Protein AF-A0A432M5E9-F1 (afdb_monomer)

Sequence (107 aa):
MMLANGRPKTLATERGEVVPMTPQEIEQQLAELAGAVPQLLKRTPGVEFWIEFLERADAIRNRVSVDHYDWVTGRIYEALAAHGISTPTRWLLAAAGTDSSESSLDR

pLDDT: mean 75.1, std 18.42, range [43.19, 93.69]

Structure (mmCIF, N/CA/C/O backbone):
data_AF-A0A432M5E9-F1
#
_entry.id   AF-A0A432M5E9-F1
#
loop_
_atom_site.group_PDB
_atom_site.id
_atom_site.type_symbol
_atom_site.label_atom_id
_atom_site.label_alt_id
_atom_site.label_comp_id
_atom_site.label_asym_id
_atom_site.label_entity_id
_atom_site.label_seq_id
_atom_site.pdbx_PDB_ins_code
_atom_site.Cartn_x
_atom_site.Cartn_y
_atom_site.Cartn_z
_atom_site.occupancy
_atom_site.B_iso_or_equiv
_atom_site.auth_seq_id
_atom_site.auth_comp_id
_atom_site.auth_asym_id
_atom_site.auth_atom_id
_atom_site.pdbx_PDB_model_num
ATOM 1 N N . MET A 1 1 ? 47.159 -19.373 9.760 1.00 43.19 1 MET A N 1
ATOM 2 C CA . MET A 1 1 ? 46.880 -17.957 9.435 1.00 43.19 1 MET A CA 1
ATOM 3 C C . MET A 1 1 ? 45.714 -17.916 8.463 1.00 43.19 1 MET A C 1
ATOM 5 O O . MET A 1 1 ? 45.650 -18.765 7.585 1.00 43.19 1 MET A O 1
ATOM 9 N N . MET A 1 2 ? 44.755 -17.031 8.727 1.00 44.66 2 MET A N 1
ATOM 10 C CA . MET A 1 2 ? 43.409 -17.004 8.148 1.00 44.66 2 MET A CA 1
ATOM 11 C C . MET A 1 2 ? 43.377 -16.515 6.690 1.00 44.66 2 MET A C 1
ATOM 13 O O . MET A 1 2 ? 44.168 -15.663 6.296 1.00 44.66 2 MET A O 1
ATOM 17 N N . LEU A 1 3 ? 42.423 -17.051 5.923 1.00 47.78 3 LEU A N 1
ATOM 18 C CA . LEU A 1 3 ? 42.083 -16.678 4.548 1.00 47.78 3 LEU A CA 1
ATOM 19 C C . LEU A 1 3 ? 41.415 -15.293 4.530 1.00 47.78 3 LEU A C 1
ATOM 21 O O . LEU A 1 3 ? 40.259 -15.156 4.928 1.00 47.78 3 LEU A O 1
ATOM 25 N N . ALA A 1 4 ? 42.121 -14.266 4.060 1.00 46.72 4 ALA A N 1
ATOM 26 C CA . ALA A 1 4 ? 41.522 -12.968 3.768 1.00 46.72 4 ALA A CA 1
ATOM 27 C C . ALA A 1 4 ? 40.927 -12.993 2.350 1.00 46.72 4 ALA A C 1
ATOM 29 O O . ALA A 1 4 ? 41.595 -12.672 1.370 1.00 46.72 4 ALA A O 1
ATOM 30 N N . ASN A 1 5 ? 39.660 -13.400 2.246 1.00 48.22 5 ASN A N 1
ATOM 31 C CA . ASN A 1 5 ? 38.849 -13.200 1.048 1.00 48.22 5 ASN A CA 1
ATOM 32 C C . ASN A 1 5 ? 38.583 -11.698 0.868 1.00 48.22 5 ASN A C 1
ATOM 34 O O . ASN A 1 5 ? 37.651 -11.141 1.448 1.00 48.22 5 ASN A O 1
ATOM 38 N N . GLY A 1 6 ? 39.417 -11.041 0.064 1.00 45.38 6 GLY A N 1
ATOM 39 C CA . GLY A 1 6 ? 39.137 -9.708 -0.452 1.00 45.38 6 GLY A CA 1
ATOM 40 C C . GLY A 1 6 ? 37.926 -9.758 -1.382 1.00 45.38 6 GLY A C 1
ATOM 41 O O . GLY A 1 6 ? 38.002 -10.321 -2.472 1.00 45.38 6 GLY A O 1
ATOM 42 N N . ARG A 1 7 ? 36.802 -9.172 -0.956 1.00 43.97 7 ARG A N 1
ATOM 43 C CA . ARG A 1 7 ? 35.693 -8.844 -1.864 1.00 43.97 7 ARG A CA 1
ATOM 44 C C . ARG A 1 7 ? 36.206 -7.886 -2.951 1.00 43.97 7 ARG A C 1
ATOM 46 O O . ARG A 1 7 ? 36.886 -6.915 -2.609 1.00 43.97 7 ARG A O 1
ATOM 53 N N . PRO A 1 8 ? 35.895 -8.117 -4.237 1.00 49.12 8 PRO A N 1
ATOM 54 C CA . PRO A 1 8 ? 36.307 -7.217 -5.299 1.00 49.12 8 PRO A CA 1
ATOM 55 C C . PRO A 1 8 ? 35.475 -5.925 -5.309 1.00 49.12 8 PRO A C 1
ATOM 57 O O . PRO A 1 8 ? 34.285 -5.915 -5.010 1.00 49.12 8 PRO A O 1
ATOM 60 N N . LYS A 1 9 ? 36.189 -4.853 -5.667 1.00 51.81 9 LYS A N 1
ATOM 61 C CA . LYS A 1 9 ? 35.795 -3.486 -6.044 1.00 51.81 9 LYS A CA 1
ATOM 62 C C . LYS A 1 9 ? 34.342 -3.283 -6.503 1.00 51.81 9 LYS A C 1
ATOM 64 O O . LYS A 1 9 ? 33.933 -3.849 -7.510 1.00 51.81 9 LYS A O 1
ATOM 69 N N . THR A 1 10 ? 33.695 -2.270 -5.933 1.00 49.03 10 THR A N 1
ATOM 70 C CA . THR A 1 10 ? 32.724 -1.424 -6.645 1.00 49.03 10 THR A CA 1
ATOM 71 C C . THR A 1 10 ? 33.302 -0.017 -6.783 1.00 49.03 10 THR A C 1
ATOM 73 O O . THR A 1 10 ? 33.242 0.809 -5.879 1.00 49.03 10 THR A O 1
ATOM 76 N N . LEU A 1 11 ? 33.922 0.220 -7.938 1.00 53.00 11 LEU A N 1
ATOM 77 C CA . LEU A 1 11 ? 34.080 1.540 -8.542 1.00 53.00 11 LEU A CA 1
ATOM 78 C C . LEU A 1 11 ? 32.917 1.684 -9.530 1.00 53.00 11 LEU A C 1
ATOM 80 O O . LEU A 1 11 ? 32.930 1.021 -10.563 1.00 53.00 11 LEU A O 1
ATOM 84 N N . ALA A 1 12 ? 31.919 2.499 -9.203 1.00 46.53 12 ALA A N 1
ATOM 85 C CA . ALA A 1 12 ? 30.913 3.002 -10.141 1.00 46.53 12 ALA A CA 1
ATOM 86 C C . ALA A 1 12 ? 30.358 4.303 -9.536 1.00 46.53 12 ALA A C 1
ATOM 88 O O . ALA A 1 12 ? 29.657 4.277 -8.534 1.00 46.53 12 ALA A O 1
ATOM 89 N N . THR A 1 13 ? 30.951 5.438 -9.902 1.00 45.53 13 THR A N 1
ATOM 90 C CA . THR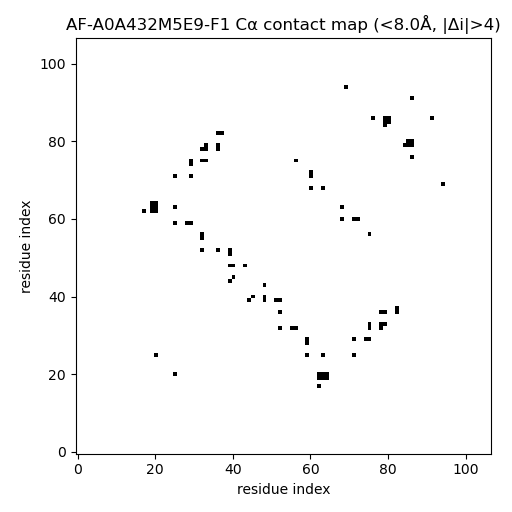 A 1 13 ? 30.416 6.362 -10.916 1.00 45.53 13 THR A CA 1
ATOM 91 C C . THR A 1 13 ? 29.374 7.304 -10.325 1.00 45.53 13 THR A C 1
ATOM 93 O O . THR A 1 13 ? 28.191 7.002 -10.221 1.00 45.53 13 THR A O 1
ATOM 96 N N . GLU A 1 14 ? 29.860 8.496 -9.998 1.00 47.72 14 GLU A N 1
ATOM 97 C CA . GLU A 1 14 ? 29.088 9.717 -9.824 1.00 47.72 14 GLU A CA 1
ATOM 98 C C . GLU A 1 14 ? 28.403 10.099 -11.150 1.00 47.72 14 GLU A C 1
ATOM 100 O O . GLU A 1 14 ? 28.967 10.796 -11.990 1.00 47.72 14 GLU A O 1
ATOM 105 N N . ARG A 1 15 ? 27.173 9.628 -11.353 1.00 47.59 15 ARG A N 1
ATOM 106 C CA . ARG A 1 15 ? 26.117 10.292 -12.133 1.00 47.59 15 ARG A CA 1
ATOM 107 C C . ARG A 1 15 ? 24.813 9.972 -11.416 1.00 47.59 15 ARG A C 1
ATOM 109 O O . ARG A 1 15 ? 24.645 8.844 -10.974 1.00 47.59 15 ARG A O 1
ATOM 116 N N . GLY A 1 16 ? 23.924 10.951 -11.256 1.00 48.69 16 GLY A N 1
ATOM 117 C CA . GLY A 1 16 ? 22.613 10.793 -10.611 1.00 48.69 16 GLY A CA 1
ATOM 118 C C . GLY A 1 16 ? 21.647 9.923 -11.419 1.00 48.69 16 GLY A C 1
ATOM 119 O O . GLY A 1 16 ? 20.558 10.365 -11.765 1.00 48.69 16 GLY A O 1
ATOM 120 N N . GLU A 1 17 ? 22.065 8.710 -11.758 1.00 45.16 17 GLU A N 1
ATOM 121 C CA . GLU A 1 17 ? 21.222 7.650 -12.271 1.00 45.16 17 GLU A CA 1
ATOM 122 C C . GLU A 1 17 ? 20.585 7.015 -11.041 1.00 45.16 17 GLU A C 1
ATOM 124 O O . GLU A 1 17 ? 21.249 6.352 -10.242 1.00 45.16 17 GLU A O 1
ATOM 129 N N . VAL A 1 18 ? 19.308 7.320 -10.816 1.00 57.72 18 VAL A N 1
ATOM 130 C CA . VAL A 1 18 ? 18.516 6.617 -9.811 1.00 57.72 18 VAL A CA 1
ATOM 131 C C . VAL A 1 18 ? 18.419 5.184 -10.317 1.00 57.72 18 VAL A C 1
ATOM 133 O O . VAL A 1 18 ? 17.575 4.887 -11.157 1.00 57.72 18 VAL A O 1
ATOM 136 N N . VAL A 1 19 ? 19.356 4.330 -9.898 1.00 66.62 19 VAL A N 1
ATOM 137 C CA . VAL A 1 19 ? 19.347 2.916 -10.267 1.00 66.62 19 VAL A CA 1
ATOM 138 C C . VAL A 1 19 ? 18.007 2.367 -9.778 1.00 66.62 19 VAL A C 1
ATOM 140 O O . VAL A 1 19 ? 17.743 2.436 -8.572 1.00 66.62 19 VAL A O 1
ATOM 143 N N . PRO A 1 20 ? 17.125 1.912 -10.686 1.00 71.88 20 PRO A N 1
ATOM 144 C CA . PRO A 1 20 ? 15.838 1.377 -10.283 1.00 71.88 20 PRO A CA 1
ATOM 145 C C . PRO A 1 20 ? 16.084 0.178 -9.369 1.00 71.88 20 PRO A C 1
ATOM 147 O O . PRO A 1 20 ? 17.003 -0.609 -9.609 1.00 71.88 20 PRO A O 1
ATOM 150 N N . MET A 1 21 ? 15.283 0.061 -8.310 1.00 81.12 21 MET A N 1
ATOM 151 C CA . MET A 1 21 ? 15.425 -1.046 -7.366 1.00 81.12 21 MET A CA 1
ATOM 152 C C . MET A 1 21 ? 15.340 -2.385 -8.099 1.00 81.12 21 MET A C 1
ATOM 154 O O . MET A 1 21 ? 14.491 -2.590 -8.970 1.00 81.12 21 MET A O 1
ATOM 158 N N . THR A 1 22 ? 16.211 -3.313 -7.721 1.00 87.25 22 THR A N 1
ATOM 159 C CA . THR A 1 22 ? 16.119 -4.696 -8.181 1.00 87.25 22 THR A CA 1
ATOM 160 C C . THR A 1 22 ? 14.855 -5.351 -7.616 1.00 87.25 22 THR A C 1
ATOM 162 O O . THR A 1 22 ? 14.408 -4.978 -6.528 1.00 87.25 22 THR A O 1
ATOM 165 N N . PRO A 1 23 ? 14.291 -6.378 -8.279 1.00 86.25 23 PRO A N 1
ATOM 166 C CA . PRO A 1 23 ? 13.114 -7.080 -7.765 1.00 86.25 23 PRO A CA 1
ATOM 167 C C . PRO A 1 23 ? 13.269 -7.549 -6.311 1.00 86.25 23 PRO A C 1
ATOM 169 O O . PRO A 1 23 ? 12.347 -7.406 -5.516 1.00 86.25 23 PRO A O 1
ATOM 172 N N . GLN A 1 24 ? 14.460 -8.020 -5.932 1.00 89.12 24 GLN A N 1
ATOM 173 C CA . GLN A 1 24 ? 14.748 -8.473 -4.571 1.00 89.12 24 GLN A CA 1
ATOM 174 C C . GLN A 1 24 ? 14.728 -7.329 -3.541 1.00 89.12 24 GLN A C 1
ATOM 176 O O . GLN A 1 24 ? 14.239 -7.508 -2.427 1.00 89.12 24 GLN A O 1
ATOM 181 N N . GLU A 1 25 ? 15.230 -6.144 -3.898 1.00 90.06 25 GLU A N 1
ATOM 182 C CA . GLU A 1 25 ? 15.154 -4.959 -3.032 1.00 90.06 25 GLU A CA 1
ATOM 183 C C . GLU A 1 25 ? 13.712 -4.475 -2.875 1.00 90.06 25 GLU A C 1
ATOM 185 O O . GLU A 1 25 ? 13.315 -4.077 -1.779 1.00 90.06 25 GLU A O 1
ATOM 190 N N . ILE A 1 26 ? 12.917 -4.555 -3.946 1.00 89.38 26 ILE A N 1
ATOM 191 C CA . ILE A 1 26 ? 11.492 -4.221 -3.905 1.00 89.38 26 ILE A CA 1
ATOM 192 C C . ILE A 1 26 ? 10.754 -5.175 -2.959 1.00 89.38 26 ILE A C 1
ATOM 194 O O . ILE A 1 26 ? 10.014 -4.719 -2.089 1.00 89.38 26 ILE A O 1
ATOM 198 N N . GLU A 1 27 ? 10.988 -6.487 -3.066 1.00 91.62 27 GLU A N 1
ATOM 199 C CA . GLU A 1 27 ? 10.388 -7.473 -2.156 1.00 91.62 27 GLU A CA 1
ATOM 200 C C . GLU A 1 27 ? 10.771 -7.227 -0.696 1.00 91.62 27 GLU A C 1
ATOM 202 O O . GLU A 1 27 ? 9.908 -7.283 0.180 1.00 91.62 27 GLU A O 1
ATOM 207 N N . GLN A 1 28 ? 12.039 -6.905 -0.431 1.00 93.31 28 GLN A N 1
ATOM 208 C CA . GLN A 1 28 ? 12.513 -6.597 0.915 1.00 93.31 28 GLN A CA 1
ATOM 209 C C . GLN A 1 28 ? 11.799 -5.366 1.497 1.00 93.31 28 GLN A C 1
ATOM 211 O O . GLN A 1 28 ? 11.295 -5.416 2.619 1.00 93.31 28 GLN A O 1
ATOM 216 N N . GLN A 1 29 ? 11.688 -4.283 0.724 1.00 93.31 29 GLN A N 1
ATOM 217 C CA . GLN A 1 29 ? 10.985 -3.063 1.140 1.00 93.31 29 GLN A CA 1
ATOM 218 C C . GLN A 1 29 ? 9.488 -3.310 1.379 1.00 93.31 29 GLN A C 1
ATOM 220 O O . GLN A 1 29 ? 8.912 -2.801 2.341 1.00 93.31 29 GLN A O 1
ATOM 225 N N . LEU A 1 30 ? 8.850 -4.122 0.533 1.00 92.88 30 LEU A N 1
ATOM 226 C CA . LEU A 1 30 ? 7.446 -4.505 0.694 1.00 92.88 30 LEU A CA 1
ATOM 227 C C . LEU A 1 30 ? 7.224 -5.363 1.945 1.00 92.88 30 LEU A C 1
ATOM 229 O O . LEU A 1 30 ? 6.247 -5.156 2.665 1.00 92.88 30 LEU A O 1
ATOM 233 N N . ALA A 1 31 ? 8.136 -6.292 2.238 1.00 93.19 31 ALA A N 1
ATOM 234 C CA . ALA A 1 31 ? 8.086 -7.10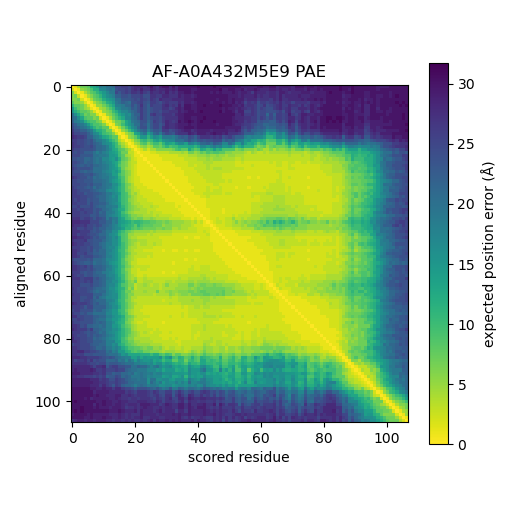2 3.452 1.00 93.19 31 ALA A CA 1
ATOM 235 C C . ALA A 1 31 ? 8.263 -6.244 4.715 1.00 93.19 31 ALA A C 1
ATOM 237 O O . ALA A 1 31 ? 7.552 -6.439 5.703 1.00 93.19 31 ALA A O 1
ATOM 238 N N . GLU A 1 32 ? 9.164 -5.259 4.678 1.00 93.69 32 GLU A N 1
ATOM 239 C CA . GLU A 1 32 ? 9.342 -4.282 5.757 1.00 93.69 32 GLU A CA 1
ATOM 240 C C . GLU A 1 32 ? 8.091 -3.421 5.963 1.00 93.69 32 GLU A C 1
ATOM 242 O O . GLU A 1 32 ? 7.658 -3.232 7.103 1.00 93.69 32 GLU A O 1
ATOM 247 N N . LEU A 1 33 ? 7.469 -2.948 4.876 1.00 93.12 33 LEU A N 1
ATOM 248 C CA . LEU A 1 33 ? 6.212 -2.204 4.934 1.00 93.12 33 LEU A CA 1
ATOM 249 C C . LEU A 1 33 ? 5.101 -3.047 5.574 1.00 93.12 33 LEU A C 1
ATOM 251 O O . LEU A 1 33 ? 4.446 -2.578 6.505 1.00 93.12 33 LEU A O 1
ATOM 255 N N . ALA A 1 34 ? 4.925 -4.293 5.127 1.00 92.56 34 ALA A N 1
ATOM 256 C CA . ALA A 1 34 ? 3.933 -5.214 5.678 1.00 92.56 34 ALA A CA 1
ATOM 257 C C . ALA A 1 34 ? 4.181 -5.491 7.170 1.00 92.56 34 ALA A C 1
ATOM 259 O O . ALA A 1 34 ? 3.274 -5.372 7.992 1.00 92.56 34 ALA A O 1
ATOM 260 N N . GLY A 1 35 ? 5.431 -5.772 7.551 1.00 93.12 35 GLY A N 1
ATOM 261 C CA . GLY A 1 35 ? 5.815 -5.998 8.946 1.00 93.12 35 GLY A CA 1
ATOM 262 C C . GLY A 1 35 ? 5.622 -4.775 9.851 1.00 93.12 35 GLY A C 1
ATOM 263 O O . GLY A 1 35 ? 5.421 -4.924 11.060 1.00 93.12 35 GLY A O 1
ATOM 264 N N . ALA A 1 36 ? 5.644 -3.563 9.289 1.00 92.56 36 ALA A N 1
ATOM 265 C CA . ALA A 1 36 ? 5.414 -2.326 10.027 1.00 92.56 36 ALA A CA 1
ATOM 266 C C . ALA A 1 36 ? 3.927 -2.051 10.314 1.00 92.56 36 ALA A C 1
ATOM 268 O O . ALA A 1 36 ? 3.634 -1.327 11.270 1.00 92.56 36 ALA A O 1
ATOM 269 N N . VAL A 1 37 ? 2.988 -2.634 9.554 1.00 91.75 37 VAL A N 1
ATOM 270 C CA . VAL A 1 37 ? 1.543 -2.348 9.672 1.00 91.75 37 VAL A CA 1
ATOM 271 C C . VAL A 1 37 ? 1.019 -2.517 11.107 1.00 91.75 37 VAL A C 1
ATOM 273 O O . VAL A 1 37 ? 0.424 -1.567 11.623 1.00 91.75 37 VAL A O 1
ATOM 276 N N . PRO A 1 38 ? 1.275 -3.627 11.831 1.00 92.19 38 PRO A N 1
ATOM 277 C CA . PRO A 1 38 ? 0.774 -3.785 13.197 1.00 92.19 38 PRO A CA 1
ATOM 278 C C . PRO A 1 38 ? 1.315 -2.739 14.175 1.00 92.19 38 PRO A C 1
ATOM 280 O O . PRO A 1 38 ? 0.621 -2.353 15.115 1.00 92.19 38 PRO A O 1
ATOM 283 N N . GLN A 1 39 ? 2.560 -2.294 13.989 1.00 92.31 39 GLN A N 1
ATOM 284 C CA . GLN A 1 39 ? 3.158 -1.266 14.843 1.00 92.31 39 GLN A CA 1
ATOM 285 C C . GLN A 1 39 ? 2.595 0.118 14.526 1.00 92.31 39 GLN A C 1
ATOM 287 O O . GLN A 1 39 ? 2.293 0.868 15.453 1.00 92.31 39 GLN A O 1
ATOM 292 N N . LEU A 1 40 ? 2.396 0.433 13.244 1.00 91.06 40 LEU A N 1
ATOM 293 C CA . LEU A 1 40 ? 1.776 1.684 12.808 1.00 91.06 40 LEU A CA 1
ATOM 294 C C . LEU A 1 40 ? 0.345 1.806 13.340 1.00 91.06 40 LEU A C 1
ATOM 296 O O . LEU A 1 40 ? 0.011 2.807 13.963 1.00 91.06 40 LEU A O 1
ATOM 300 N N . LEU A 1 41 ? -0.463 0.749 13.217 1.00 89.62 41 LEU A N 1
ATOM 301 C CA . LEU A 1 41 ? -1.828 0.726 13.756 1.00 89.62 41 LEU A CA 1
ATOM 302 C C . LEU A 1 41 ? -1.875 0.951 15.272 1.00 89.62 41 LEU A C 1
ATOM 304 O O . LEU A 1 41 ? -2.792 1.600 15.770 1.00 89.62 41 LEU A O 1
ATOM 308 N N . LYS A 1 42 ? -0.895 0.416 16.012 1.00 91.88 42 LYS A N 1
ATOM 309 C CA . LYS A 1 42 ? -0.791 0.609 17.467 1.00 91.88 42 LYS A CA 1
ATOM 310 C C . LYS A 1 42 ? -0.358 2.023 17.841 1.00 91.88 42 LYS A C 1
ATOM 312 O O . LYS A 1 42 ? -0.819 2.535 18.856 1.00 91.88 42 LYS A O 1
ATOM 317 N N . ARG A 1 43 ? 0.558 2.624 17.075 1.00 92.75 43 ARG A N 1
ATOM 318 C CA . ARG A 1 43 ? 1.143 3.934 17.392 1.00 92.75 43 ARG A CA 1
ATOM 319 C C . ARG A 1 43 ? 0.230 5.086 16.987 1.00 92.75 43 ARG A C 1
ATOM 321 O O . ARG A 1 43 ? 0.087 6.035 17.750 1.00 92.75 43 ARG A O 1
ATOM 328 N N . THR A 1 44 ? -0.351 5.008 15.797 1.00 89.38 44 THR A N 1
ATOM 329 C CA . THR A 1 44 ? -1.049 6.118 15.141 1.00 89.38 44 THR A CA 1
ATOM 330 C C . THR A 1 44 ? -2.336 5.630 14.468 1.00 89.38 44 THR A C 1
ATOM 332 O O . THR A 1 44 ? -2.427 5.617 13.249 1.00 89.38 44 THR A O 1
ATOM 335 N N . PRO A 1 45 ? -3.367 5.205 15.224 1.00 85.62 45 PRO A N 1
ATOM 336 C CA . PRO A 1 45 ? -4.605 4.701 14.631 1.00 85.62 45 PRO A CA 1
ATOM 337 C C . PRO A 1 45 ? -5.372 5.787 13.855 1.00 85.62 45 PRO A C 1
ATOM 339 O O . PRO A 1 45 ? -5.278 6.979 14.145 1.00 85.62 45 PRO A O 1
ATOM 342 N N . GLY A 1 46 ? -6.202 5.368 12.897 1.00 85.31 46 GLY A N 1
ATOM 343 C CA . GLY A 1 46 ? -7.075 6.271 12.142 1.00 85.31 46 GLY A CA 1
ATOM 344 C C . GLY A 1 46 ? -6.373 6.934 10.956 1.00 85.31 46 GLY A C 1
ATOM 345 O O . GLY A 1 46 ? -5.764 6.251 10.140 1.00 85.31 46 GLY A O 1
ATOM 346 N N . VAL A 1 47 ? -6.510 8.255 10.813 1.00 85.25 47 VAL A N 1
ATOM 347 C CA . VAL A 1 47 ? -5.989 9.001 9.649 1.00 85.25 47 VAL A CA 1
ATOM 348 C C . VAL A 1 47 ? -4.459 9.040 9.629 1.00 85.25 47 VAL A C 1
ATOM 350 O O . VAL A 1 47 ? -3.868 8.893 8.564 1.00 85.25 47 VAL A O 1
ATOM 353 N N . GLU A 1 48 ? -3.820 9.162 10.791 1.00 88.69 48 GLU A N 1
ATOM 354 C CA . GLU A 1 48 ? -2.356 9.218 10.907 1.00 88.69 48 GLU A CA 1
ATOM 355 C C . GLU A 1 48 ? -1.684 7.934 10.397 1.00 88.69 48 GLU A C 1
ATOM 357 O O . GLU A 1 48 ? -0.670 7.999 9.703 1.00 88.69 48 GLU A O 1
ATOM 362 N N . PHE A 1 49 ? -2.299 6.768 10.639 1.00 90.56 49 PHE A N 1
ATOM 363 C CA . PHE A 1 49 ? -1.867 5.494 10.058 1.00 90.56 49 PHE A CA 1
ATOM 364 C C . PHE A 1 49 ? -1.810 5.587 8.536 1.00 90.56 49 PHE A C 1
ATOM 366 O O . PHE A 1 49 ? -0.820 5.184 7.931 1.00 90.56 49 PHE A O 1
ATOM 373 N N . TRP A 1 50 ? -2.865 6.121 7.916 1.00 88.38 50 TRP A N 1
ATOM 374 C CA . TRP A 1 50 ? -2.943 6.226 6.465 1.00 88.38 50 TRP A CA 1
ATOM 375 C C . TRP A 1 50 ? -1.907 7.193 5.909 1.00 88.38 50 TRP A C 1
ATOM 377 O O . TRP A 1 50 ? -1.312 6.883 4.884 1.00 88.38 50 TRP A O 1
ATOM 387 N N . ILE A 1 51 ? -1.652 8.318 6.579 1.00 89.25 51 ILE A N 1
ATOM 388 C CA . ILE A 1 51 ? -0.606 9.262 6.168 1.00 89.25 51 ILE A CA 1
ATOM 389 C C . ILE A 1 51 ? 0.759 8.561 6.176 1.00 89.25 51 ILE A C 1
ATOM 391 O O . ILE A 1 51 ? 1.417 8.507 5.138 1.00 89.25 51 ILE A O 1
ATOM 395 N N . GLU A 1 52 ? 1.147 7.947 7.300 1.00 91.19 52 GLU A N 1
ATOM 396 C CA . GLU A 1 52 ? 2.452 7.281 7.424 1.00 91.19 52 GLU A CA 1
ATOM 397 C C . GLU A 1 52 ? 2.592 6.067 6.491 1.00 91.19 52 GLU A C 1
ATOM 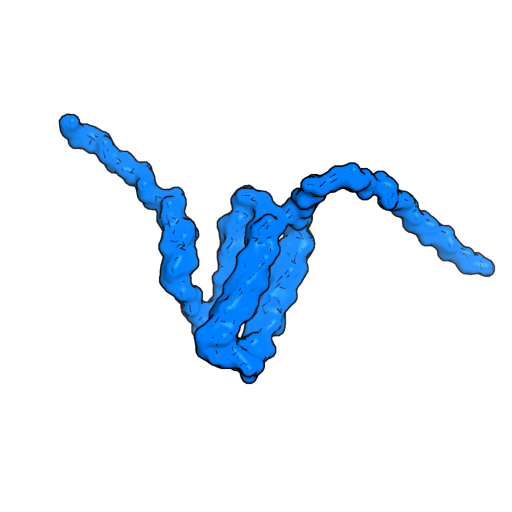399 O O . GLU A 1 52 ? 3.657 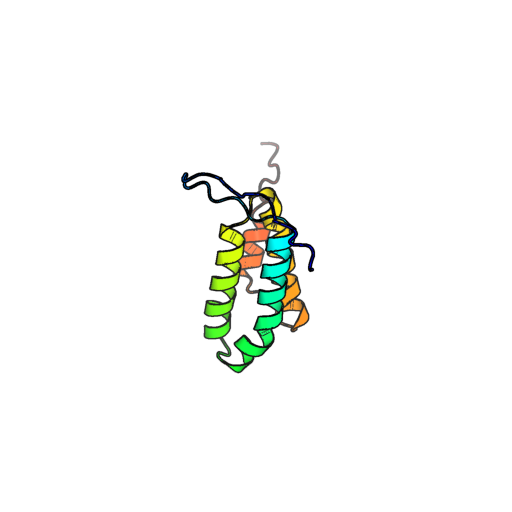5.839 5.913 1.00 91.19 52 GLU A O 1
ATOM 404 N N . PHE A 1 53 ? 1.538 5.261 6.349 1.00 91.50 53 PHE A N 1
ATOM 405 C CA . PHE A 1 53 ? 1.555 4.085 5.482 1.00 91.50 53 PHE A CA 1
ATOM 406 C C . PHE A 1 53 ? 1.683 4.485 4.009 1.00 91.50 53 PHE A C 1
ATOM 408 O O . PHE A 1 53 ? 2.516 3.925 3.295 1.00 91.50 53 PHE A O 1
ATOM 415 N N . LEU A 1 54 ? 0.889 5.462 3.558 1.00 89.94 54 LEU A N 1
ATOM 416 C CA . LEU A 1 54 ? 0.897 5.912 2.167 1.00 89.94 54 LEU A CA 1
ATOM 417 C C . LEU A 1 54 ? 2.210 6.599 1.803 1.00 89.94 54 LEU A C 1
ATOM 419 O O . LEU A 1 54 ? 2.722 6.352 0.719 1.00 89.94 54 LEU A O 1
ATOM 423 N N . GLU A 1 55 ? 2.793 7.388 2.706 1.00 91.25 55 GLU A N 1
ATOM 424 C CA . GLU A 1 55 ? 4.096 8.019 2.474 1.00 91.25 55 GLU A CA 1
ATOM 425 C C . GLU A 1 55 ? 5.196 6.972 2.237 1.00 91.25 55 GLU A C 1
ATOM 427 O O . GLU A 1 55 ? 5.979 7.079 1.291 1.00 91.25 55 GLU A O 1
ATOM 432 N N . ARG A 1 56 ? 5.221 5.903 3.045 1.00 92.69 56 ARG A N 1
ATOM 433 C CA . ARG A 1 56 ? 6.176 4.797 2.870 1.00 92.69 56 ARG A CA 1
ATOM 434 C C . ARG A 1 56 ? 5.911 4.009 1.590 1.00 92.69 56 ARG A C 1
ATOM 436 O O . ARG A 1 56 ? 6.853 3.660 0.884 1.00 92.69 56 ARG A O 1
ATOM 443 N N . ALA A 1 57 ? 4.646 3.744 1.278 1.00 91.56 57 ALA A N 1
ATOM 444 C CA . ALA A 1 57 ? 4.261 3.018 0.075 1.00 91.56 57 ALA A CA 1
ATOM 445 C C . ALA A 1 57 ? 4.598 3.806 -1.207 1.00 91.56 57 ALA A C 1
ATOM 447 O O . ALA A 1 57 ? 5.164 3.243 -2.146 1.00 91.56 57 ALA A O 1
ATOM 448 N N . ASP A 1 58 ? 4.343 5.117 -1.226 1.00 89.50 58 ASP A N 1
ATOM 449 C CA . ASP A 1 58 ? 4.726 6.005 -2.328 1.00 89.50 58 ASP A CA 1
ATOM 450 C C . ASP A 1 58 ? 6.254 6.108 -2.458 1.00 89.50 58 ASP A C 1
ATOM 452 O O . ASP A 1 58 ? 6.771 6.130 -3.574 1.00 89.50 58 ASP A O 1
ATOM 456 N N . ALA A 1 59 ? 7.008 6.100 -1.351 1.00 90.19 59 ALA A N 1
ATOM 457 C CA . ALA A 1 59 ? 8.472 6.099 -1.396 1.00 90.19 59 ALA A CA 1
ATOM 458 C C . ALA A 1 59 ? 9.051 4.847 -2.081 1.00 90.19 59 ALA A C 1
ATOM 460 O O . ALA A 1 59 ? 10.042 4.959 -2.806 1.00 90.19 59 ALA A O 1
ATOM 461 N N . ILE A 1 60 ? 8.429 3.678 -1.889 1.00 89.88 60 ILE A N 1
ATOM 462 C CA . ILE A 1 60 ? 8.777 2.450 -2.623 1.00 89.88 60 ILE A CA 1
ATOM 463 C C . ILE A 1 60 ? 8.408 2.629 -4.095 1.00 89.88 60 ILE A C 1
ATOM 465 O O . ILE A 1 60 ? 9.246 2.455 -4.976 1.00 89.88 60 ILE A O 1
ATOM 469 N N . ARG A 1 61 ? 7.171 3.055 -4.365 1.00 86.56 61 ARG A N 1
ATOM 470 C CA . ARG A 1 61 ? 6.635 3.198 -5.722 1.00 86.56 61 ARG A CA 1
ATOM 471 C C . ARG A 1 61 ? 7.411 4.200 -6.587 1.00 86.56 61 ARG A C 1
ATOM 473 O O . ARG A 1 61 ? 7.562 3.996 -7.784 1.00 86.56 61 ARG A O 1
ATOM 480 N N . ASN A 1 62 ? 7.963 5.250 -5.987 1.00 87.62 62 ASN A N 1
ATOM 481 C CA . ASN A 1 62 ? 8.779 6.248 -6.683 1.00 87.62 62 ASN A CA 1
ATOM 482 C C . ASN A 1 62 ? 10.177 5.736 -7.079 1.00 87.62 62 ASN A C 1
ATOM 484 O O . ASN A 1 62 ? 10.896 6.430 -7.796 1.00 87.62 62 ASN A O 1
ATOM 488 N N . ARG A 1 63 ? 10.589 4.555 -6.599 1.00 86.81 63 ARG A N 1
ATOM 489 C CA . ARG A 1 63 ? 11.906 3.948 -6.867 1.00 86.81 63 ARG A CA 1
ATOM 490 C C . ARG A 1 63 ? 11.839 2.717 -7.769 1.00 86.81 63 ARG A C 1
ATOM 492 O O . ARG A 1 63 ? 12.880 2.120 -8.052 1.00 86.81 63 ARG A O 1
ATOM 499 N N . VAL A 1 64 ? 10.643 2.331 -8.210 1.00 86.06 64 VAL A N 1
ATOM 500 C CA . VAL A 1 64 ? 10.440 1.189 -9.107 1.00 86.06 64 VAL A CA 1
ATOM 501 C C . VAL A 1 64 ? 10.193 1.652 -10.536 1.00 86.06 64 VAL A C 1
ATOM 503 O O . VAL A 1 64 ? 9.683 2.748 -10.767 1.00 86.06 64 VAL A O 1
ATOM 506 N N . SER A 1 65 ? 10.570 0.821 -11.510 1.00 83.69 65 SER A N 1
ATOM 507 C CA . SER A 1 65 ? 10.228 1.088 -12.907 1.00 83.69 65 SER A CA 1
ATOM 508 C C . SER A 1 65 ? 8.722 0.937 -13.133 1.00 83.69 65 SER A C 1
ATOM 510 O O . SER A 1 65 ? 8.038 0.225 -12.393 1.00 83.69 65 SER A O 1
ATOM 512 N N . VAL A 1 66 ? 8.214 1.579 -14.188 1.00 83.56 66 VAL A N 1
ATOM 513 C CA . VAL A 1 66 ? 6.797 1.497 -14.582 1.00 83.56 66 VAL A CA 1
ATOM 514 C C . VAL A 1 66 ? 6.354 0.041 -14.775 1.00 83.56 66 VAL A C 1
ATOM 516 O O . VAL A 1 66 ? 5.262 -0.315 -14.349 1.00 83.56 66 VAL A O 1
ATOM 519 N N . ASP A 1 67 ? 7.233 -0.825 -15.290 1.00 85.06 67 ASP A N 1
ATOM 520 C CA . ASP A 1 67 ? 6.950 -2.257 -15.496 1.00 85.06 67 ASP A CA 1
ATOM 521 C C . ASP A 1 67 ? 6.638 -3.022 -14.197 1.00 85.06 67 ASP A C 1
ATOM 523 O O . ASP A 1 67 ? 5.984 -4.061 -14.224 1.00 85.06 67 ASP A O 1
ATOM 527 N N . HIS A 1 68 ? 7.101 -2.520 -13.048 1.00 84.94 68 HIS A N 1
ATOM 528 C CA . HIS A 1 68 ? 6.869 -3.132 -11.739 1.00 84.94 68 HIS A CA 1
ATOM 529 C C . HIS A 1 68 ? 5.747 -2.444 -10.952 1.00 84.94 68 HIS A C 1
ATOM 531 O O . HIS A 1 68 ? 5.406 -2.898 -9.861 1.00 84.94 68 HIS A O 1
ATOM 537 N N . TYR A 1 69 ? 5.167 -1.361 -11.471 1.00 85.00 69 TYR A N 1
ATOM 538 C CA . TYR A 1 69 ? 4.244 -0.505 -10.729 1.00 85.00 69 TYR A CA 1
ATOM 539 C C . TYR A 1 69 ? 2.965 -1.236 -10.304 1.00 85.00 69 TYR A C 1
ATOM 541 O O . TYR A 1 69 ? 2.571 -1.160 -9.137 1.00 85.00 69 TYR A O 1
ATOM 549 N N . ASP A 1 70 ? 2.358 -1.999 -11.215 1.00 86.56 70 ASP A N 1
ATOM 550 C CA . ASP A 1 70 ? 1.144 -2.774 -10.930 1.00 86.56 70 ASP A CA 1
ATOM 551 C C . ASP A 1 70 ? 1.421 -3.896 -9.929 1.00 86.56 70 ASP A C 1
ATOM 553 O O . ASP A 1 70 ? 0.669 -4.090 -8.971 1.00 86.56 70 ASP A O 1
ATOM 557 N N . TRP A 1 71 ? 2.550 -4.591 -10.095 1.00 88.00 71 TRP A N 1
ATOM 558 C CA . TRP A 1 71 ? 2.971 -5.649 -9.180 1.00 88.00 71 TRP A CA 1
ATOM 559 C C . TRP A 1 71 ? 3.236 -5.114 -7.763 1.00 88.00 71 TRP A C 1
ATOM 561 O O . TRP A 1 71 ? 2.742 -5.677 -6.785 1.00 88.00 71 TRP A O 1
ATOM 571 N N . VAL A 1 72 ? 3.948 -3.989 -7.640 1.00 89.94 72 VAL A N 1
ATOM 572 C CA . VAL A 1 72 ? 4.215 -3.317 -6.356 1.00 89.94 72 VAL A CA 1
ATOM 573 C C . VAL A 1 72 ? 2.923 -2.855 -5.702 1.00 89.94 72 VAL A C 1
ATOM 575 O O . VAL A 1 72 ? 2.718 -3.077 -4.509 1.00 89.94 72 VAL A O 1
ATOM 578 N N . THR A 1 73 ? 2.024 -2.262 -6.484 1.00 89.19 73 THR A N 1
ATOM 579 C CA . THR A 1 73 ? 0.718 -1.802 -6.007 1.00 89.19 73 THR A CA 1
ATOM 580 C C . THR A 1 73 ? -0.112 -2.974 -5.472 1.00 89.19 73 THR A C 1
ATOM 582 O O . THR A 1 73 ? -0.655 -2.882 -4.370 1.00 89.19 73 THR A O 1
ATOM 585 N N . GLY A 1 74 ? -0.134 -4.109 -6.180 1.00 88.88 74 GLY A N 1
ATOM 586 C CA . GLY A 1 74 ? -0.778 -5.342 -5.722 1.00 88.88 74 GLY A CA 1
ATOM 587 C C . GLY A 1 74 ? -0.217 -5.842 -4.389 1.00 88.88 74 GLY A C 1
ATOM 588 O O . GLY A 1 74 ? -0.980 -6.106 -3.461 1.00 88.88 74 GLY A O 1
ATOM 589 N N . ARG A 1 75 ? 1.112 -5.878 -4.235 1.00 90.50 75 ARG A N 1
ATOM 590 C CA . ARG A 1 75 ? 1.754 -6.302 -2.978 1.00 90.50 75 ARG A CA 1
ATOM 591 C C . ARG A 1 75 ? 1.478 -5.359 -1.806 1.00 90.50 75 ARG A C 1
ATOM 593 O O . ARG A 1 75 ? 1.309 -5.825 -0.681 1.00 90.50 75 ARG A O 1
ATOM 600 N N . ILE A 1 76 ? 1.381 -4.052 -2.051 1.00 91.12 76 ILE A N 1
ATOM 601 C CA . ILE A 1 76 ? 0.977 -3.078 -1.024 1.00 91.12 76 ILE A CA 1
ATOM 602 C C . ILE A 1 76 ? -0.459 -3.358 -0.552 1.00 91.12 76 ILE A C 1
ATOM 604 O O . ILE A 1 76 ? -0.741 -3.295 0.646 1.00 91.12 76 ILE A O 1
ATOM 608 N N . TYR A 1 77 ? -1.368 -3.707 -1.465 1.00 88.81 77 TYR A N 1
ATOM 609 C CA . TYR A 1 77 ? 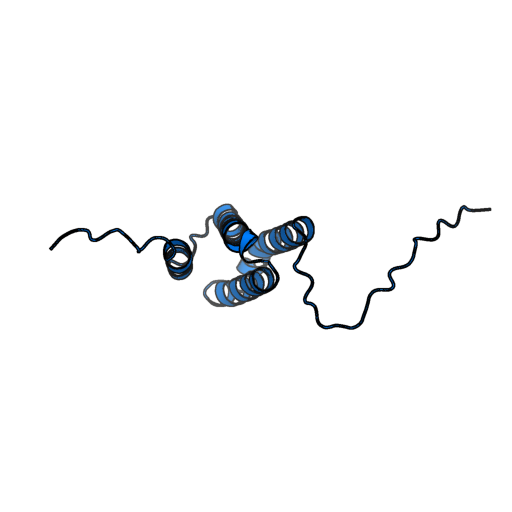-2.736 -4.083 -1.101 1.00 88.81 77 TYR A CA 1
ATOM 610 C C . TYR A 1 77 ? -2.810 -5.404 -0.348 1.00 88.81 77 TYR A C 1
ATOM 612 O O . TYR A 1 77 ? -3.527 -5.487 0.647 1.00 88.81 77 TYR A O 1
ATOM 620 N N . GLU A 1 78 ? -2.054 -6.415 -0.775 1.00 89.44 78 GLU A N 1
ATOM 621 C CA . GLU A 1 78 ? -1.960 -7.695 -0.070 1.00 89.44 78 GLU A CA 1
ATOM 622 C C . GLU A 1 78 ? -1.478 -7.504 1.374 1.00 89.44 78 GLU A C 1
ATOM 624 O O . GLU A 1 78 ? -2.034 -8.112 2.290 1.00 89.44 78 GLU A O 1
ATOM 629 N N . ALA A 1 79 ? -0.516 -6.601 1.600 1.00 89.44 79 ALA A N 1
ATOM 630 C CA . ALA A 1 79 ? -0.036 -6.268 2.938 1.00 89.44 79 ALA A CA 1
ATOM 631 C C . ALA A 1 79 ? -1.153 -5.721 3.846 1.00 89.44 79 ALA A C 1
ATOM 633 O O . ALA A 1 79 ? -1.240 -6.098 5.011 1.00 89.44 79 ALA A O 1
ATOM 634 N N . LEU A 1 80 ? -2.042 -4.869 3.326 1.00 88.94 80 LEU A N 1
ATOM 635 C CA . LEU A 1 80 ? -3.195 -4.360 4.079 1.00 88.94 80 LEU A CA 1
ATOM 636 C C . LEU A 1 80 ? -4.278 -5.429 4.276 1.00 88.94 80 LEU A C 1
ATOM 638 O O . LEU A 1 80 ? -4.823 -5.572 5.376 1.00 88.94 80 LEU A O 1
ATOM 642 N N . ALA A 1 81 ? -4.555 -6.213 3.233 1.00 89.06 81 ALA A N 1
ATOM 643 C CA . ALA A 1 81 ? -5.545 -7.282 3.261 1.00 89.06 81 ALA A CA 1
ATOM 644 C C . ALA A 1 81 ? -5.188 -8.371 4.285 1.00 89.06 81 ALA A C 1
ATOM 646 O O . ALA A 1 81 ? -6.073 -8.864 4.986 1.00 89.06 81 ALA A O 1
ATOM 647 N N . ALA A 1 82 ? -3.896 -8.678 4.456 1.00 89.12 82 ALA A N 1
ATOM 648 C CA . ALA A 1 82 ? -3.400 -9.600 5.482 1.00 89.12 82 ALA A CA 1
ATOM 649 C C . ALA A 1 82 ? -3.756 -9.167 6.919 1.00 89.12 82 ALA A C 1
ATOM 651 O O . ALA A 1 82 ? -3.798 -9.995 7.828 1.00 89.12 82 ALA A O 1
ATOM 652 N N . HIS A 1 83 ? -4.053 -7.881 7.124 1.00 86.88 83 HIS A N 1
ATOM 653 C CA . HIS A 1 83 ? -4.477 -7.314 8.403 1.00 86.88 83 HIS A CA 1
ATOM 654 C C . HIS A 1 83 ? -5.975 -6.969 8.456 1.00 86.88 83 HIS A C 1
ATOM 656 O O . HIS A 1 83 ? -6.419 -6.328 9.406 1.00 86.88 83 HIS A O 1
ATOM 662 N N . GLY A 1 84 ? -6.765 -7.401 7.465 1.00 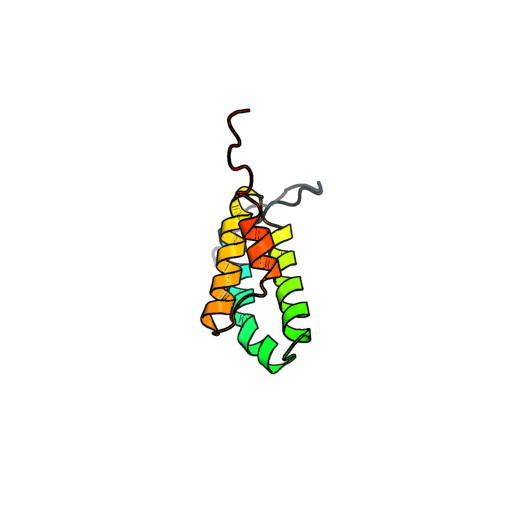85.94 84 GLY A N 1
ATOM 663 C CA . GLY A 1 84 ? -8.209 -7.152 7.404 1.00 85.94 84 GLY A CA 1
ATOM 664 C C . GLY A 1 84 ? -8.580 -5.701 7.088 1.00 85.94 84 GLY A C 1
ATOM 665 O O . GLY A 1 84 ? -9.698 -5.276 7.375 1.00 85.94 84 GLY A O 1
ATOM 666 N N . ILE A 1 85 ? -7.650 -4.927 6.523 1.00 84.94 85 ILE A N 1
ATOM 667 C CA . ILE A 1 85 ? -7.859 -3.518 6.199 1.00 84.94 85 ILE A CA 1
ATOM 668 C C . ILE A 1 85 ? -8.262 -3.403 4.731 1.00 84.94 85 ILE A C 1
ATOM 670 O O . ILE A 1 85 ? -7.477 -3.716 3.836 1.00 84.94 85 ILE A O 1
ATOM 674 N N . SER A 1 86 ? -9.471 -2.899 4.481 1.00 75.69 86 SER A N 1
ATOM 675 C CA . SER A 1 86 ? -9.871 -2.506 3.129 1.00 75.69 86 SER A CA 1
ATOM 676 C C . SER A 1 86 ? -9.107 -1.265 2.688 1.00 75.69 86 SER A C 1
ATOM 678 O O . SER A 1 86 ? -8.999 -0.279 3.420 1.00 75.69 86 SER A O 1
ATOM 680 N N . THR A 1 87 ? -8.592 -1.315 1.467 1.00 67.94 87 THR A N 1
ATOM 681 C CA . THR A 1 87 ? -7.855 -0.213 0.859 1.00 67.94 87 THR A CA 1
ATOM 682 C C . THR A 1 87 ? -8.786 0.972 0.581 1.00 67.94 87 THR A C 1
ATOM 684 O O . THR A 1 87 ? -9.961 0.786 0.252 1.00 67.94 87 THR A O 1
ATO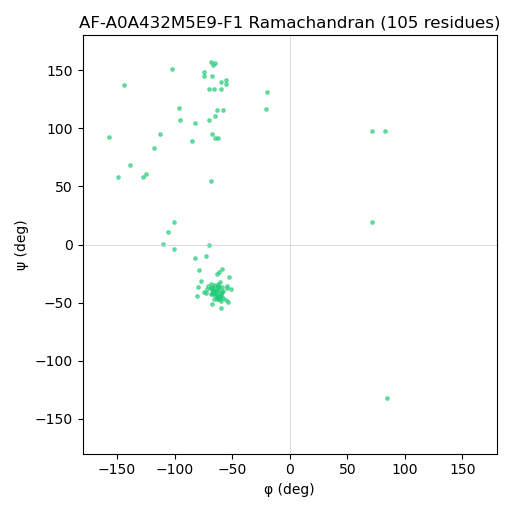M 687 N N . PRO A 1 88 ? -8.298 2.217 0.711 1.00 66.56 88 PRO A N 1
ATOM 688 C CA . PRO A 1 88 ? -9.097 3.387 0.393 1.00 66.56 88 PRO A CA 1
ATOM 689 C C . PRO A 1 88 ? -9.408 3.423 -1.108 1.00 66.56 88 PRO A C 1
ATOM 691 O O . PRO A 1 88 ? -8.518 3.291 -1.951 1.00 66.56 88 PRO A O 1
ATOM 694 N N . THR A 1 89 ? -10.673 3.680 -1.449 1.00 63.25 89 THR A N 1
ATOM 695 C CA . THR A 1 89 ? -11.217 3.649 -2.820 1.00 63.25 89 THR A CA 1
ATOM 696 C C . THR A 1 89 ? -10.429 4.502 -3.822 1.00 63.25 89 THR A C 1
ATOM 698 O O . THR A 1 89 ? -10.363 4.172 -5.001 1.00 63.25 89 THR A O 1
ATOM 701 N N . ARG A 1 90 ? -9.766 5.572 -3.362 1.00 59.16 90 ARG A N 1
ATOM 702 C CA . ARG A 1 90 ? -8.885 6.427 -4.179 1.00 59.16 90 ARG A CA 1
ATOM 703 C C . ARG A 1 90 ? -7.776 5.643 -4.896 1.00 59.16 90 ARG A C 1
ATOM 705 O O . ARG A 1 90 ? -7.428 5.996 -6.015 1.00 59.16 90 ARG A O 1
ATOM 712 N N . TRP A 1 91 ? -7.212 4.624 -4.257 1.00 58.53 91 TRP A N 1
ATOM 713 C CA . TRP A 1 91 ? -6.130 3.815 -4.826 1.00 58.53 91 TRP A CA 1
ATOM 714 C C . TRP A 1 91 ? -6.669 2.769 -5.816 1.00 58.53 91 TRP A C 1
ATOM 716 O O . TRP A 1 91 ? -6.095 2.583 -6.886 1.00 58.53 91 TRP A O 1
ATOM 726 N N . LEU A 1 92 ? -7.847 2.198 -5.537 1.00 57.72 92 LEU A N 1
ATOM 727 C CA . LEU A 1 92 ? -8.579 1.358 -6.494 1.00 57.72 92 LEU A CA 1
ATOM 728 C C . LEU A 1 92 ? -8.916 2.119 -7.784 1.00 57.72 92 LEU A C 1
ATOM 730 O O . LEU A 1 92 ? -8.751 1.572 -8.865 1.00 57.72 92 LEU A O 1
ATOM 734 N N . LEU A 1 93 ? -9.320 3.389 -7.687 1.00 57.59 93 LEU A N 1
ATOM 735 C CA . LEU A 1 93 ? -9.614 4.226 -8.858 1.00 57.59 93 LEU A CA 1
ATOM 736 C C . LEU A 1 93 ? -8.361 4.577 -9.674 1.00 57.59 93 LEU A C 1
ATOM 738 O O . LEU A 1 93 ? -8.442 4.666 -10.894 1.00 57.59 93 LEU A O 1
ATOM 742 N N . ALA A 1 94 ? -7.209 4.753 -9.022 1.00 55.66 94 ALA A N 1
ATOM 743 C CA . ALA A 1 94 ? -5.944 5.003 -9.713 1.00 55.66 94 ALA A CA 1
ATOM 744 C C . ALA A 1 94 ? -5.426 3.755 -10.452 1.00 55.66 94 ALA A C 1
ATOM 746 O O . ALA A 1 94 ? -4.886 3.887 -11.542 1.00 55.66 94 ALA A O 1
ATOM 747 N N . ALA A 1 95 ? -5.628 2.558 -9.888 1.00 51.28 95 ALA A N 1
ATOM 748 C CA . ALA A 1 95 ? -5.283 1.288 -10.533 1.00 51.28 95 ALA A CA 1
ATOM 749 C C . ALA A 1 95 ? -6.300 0.863 -11.615 1.00 51.28 95 ALA A C 1
ATOM 751 O O . ALA A 1 95 ? -5.928 0.234 -12.597 1.00 51.28 95 ALA A O 1
ATOM 752 N N . ALA A 1 96 ? -7.580 1.219 -11.457 1.00 55.50 96 ALA A N 1
ATOM 753 C CA . ALA A 1 96 ? -8.638 0.948 -12.436 1.00 55.50 96 ALA A CA 1
ATOM 754 C C . ALA A 1 96 ? -8.689 1.970 -13.590 1.00 55.50 96 ALA A C 1
ATOM 756 O O . ALA A 1 96 ? -9.382 1.750 -14.580 1.00 55.50 96 ALA A O 1
ATOM 757 N N . GLY A 1 97 ? -7.962 3.087 -13.481 1.00 51.78 97 GLY A N 1
ATOM 758 C CA . GLY A 1 97 ? -7.911 4.150 -14.490 1.00 51.78 97 GLY A CA 1
ATOM 759 C C . GLY A 1 97 ? -7.178 3.786 -15.788 1.00 51.78 97 GLY A C 1
ATOM 760 O O . GLY A 1 97 ? -7.110 4.621 -16.687 1.00 51.78 97 GLY A O 1
ATOM 761 N N . THR A 1 98 ? -6.651 2.565 -15.906 1.00 50.22 98 THR A N 1
ATOM 762 C CA . THR A 1 98 ? -5.920 2.065 -17.083 1.00 50.22 98 THR A CA 1
ATOM 763 C C . THR A 1 98 ? -6.761 1.167 -17.998 1.00 50.22 98 THR A C 1
ATOM 765 O O . THR A 1 98 ? -6.191 0.437 -18.797 1.00 50.22 98 THR A O 1
ATOM 768 N N . ASP A 1 99 ? -8.096 1.218 -17.920 1.00 47.84 99 ASP A N 1
ATOM 769 C CA . ASP A 1 99 ? -8.973 0.608 -18.936 1.00 47.84 99 ASP A CA 1
ATOM 770 C C . ASP A 1 99 ? -10.297 1.379 -19.092 1.00 47.84 99 ASP A C 1
ATOM 772 O O . ASP A 1 99 ? -11.402 0.892 -18.884 1.00 47.84 99 ASP A O 1
ATOM 776 N N . SER A 1 100 ? -10.195 2.664 -19.426 1.00 45.97 100 SER A N 1
ATOM 777 C CA . SER A 1 100 ? -11.315 3.429 -19.990 1.00 45.97 100 SER A CA 1
ATOM 778 C C . SER A 1 100 ? -10.882 4.043 -21.314 1.00 45.97 100 SER A C 1
ATOM 780 O O . SER A 1 100 ? -10.828 5.253 -21.505 1.00 45.97 100 SER A O 1
ATOM 782 N N . SER A 1 101 ? -10.516 3.175 -22.247 1.00 47.59 101 SER A N 1
ATOM 783 C CA . SER A 1 101 ? -10.617 3.454 -23.678 1.00 47.59 101 SER A CA 1
ATOM 784 C C . SER A 1 101 ? -11.389 2.306 -24.310 1.00 47.59 101 SER A C 1
ATOM 786 O O . SER A 1 101 ? -10.913 1.591 -25.185 1.00 47.59 101 SER A O 1
ATOM 788 N N . GLU A 1 102 ? -12.607 2.123 -23.801 1.00 46.81 102 GLU A N 1
ATOM 789 C CA . GLU A 1 102 ? -13.632 1.346 -24.469 1.00 46.81 102 GLU A CA 1
ATOM 790 C C . GLU A 1 102 ? -13.962 2.060 -25.786 1.00 46.81 102 GLU A C 1
ATOM 792 O O . GLU A 1 102 ? -14.390 3.215 -25.826 1.00 46.81 102 GLU A O 1
ATOM 797 N N . SER A 1 103 ? -13.655 1.355 -26.867 1.00 49.62 103 SER A N 1
ATOM 798 C CA . SER A 1 103 ? -14.226 1.478 -28.199 1.00 49.62 103 SER A CA 1
ATOM 799 C C . SER A 1 103 ? -15.596 2.168 -28.219 1.00 49.62 103 SER A C 1
ATOM 801 O O . SER A 1 103 ? -16.587 1.623 -27.738 1.00 49.62 103 SER A O 1
ATOM 803 N N . SER A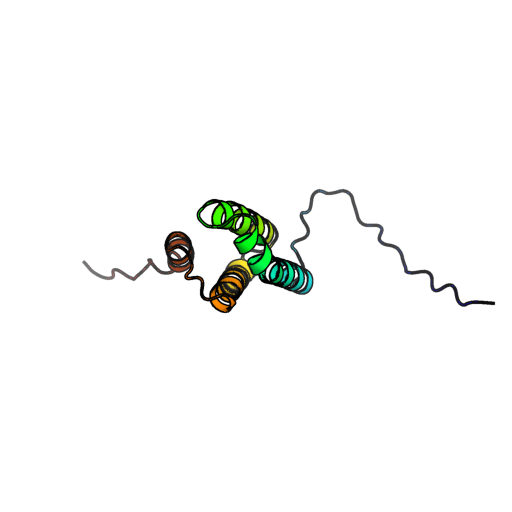 1 104 ? -15.678 3.328 -28.870 1.00 51.19 104 SER A N 1
ATOM 804 C CA . SER A 1 104 ? -16.935 3.786 -29.461 1.00 51.19 104 SER A CA 1
ATOM 805 C C . SER A 1 104 ? -16.743 3.915 -30.965 1.00 51.19 104 SER A C 1
ATOM 807 O O . SER A 1 104 ? -16.381 4.949 -31.521 1.00 51.19 104 SER A O 1
ATOM 809 N N . LEU A 1 105 ? -16.895 2.745 -31.575 1.00 62.81 105 LEU A N 1
ATOM 810 C CA . LEU A 1 105 ? -17.296 2.518 -32.948 1.00 62.81 105 LEU A CA 1
ATOM 811 C C . LEU A 1 105 ? -18.646 3.223 -33.209 1.00 62.81 105 LEU A C 1
ATOM 813 O O . LEU A 1 105 ? -19.546 3.147 -32.377 1.00 62.81 105 LEU A O 1
ATOM 817 N N . ASP A 1 106 ? -18.779 3.798 -34.403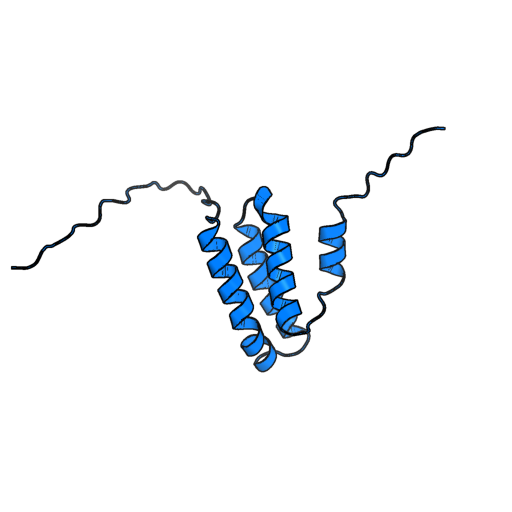 1.00 59.31 106 ASP A N 1
ATOM 818 C CA . ASP A 1 106 ? -20.039 4.072 -35.113 1.00 59.31 106 ASP A CA 1
ATOM 819 C C . ASP A 1 106 ? -20.976 5.185 -34.585 1.00 59.31 106 ASP A C 1
ATOM 821 O O . ASP A 1 106 ? -21.868 4.961 -33.761 1.00 59.31 106 ASP A O 1
ATOM 825 N N . ARG A 1 107 ? -20.867 6.378 -35.193 1.00 53.44 107 ARG A N 1
ATOM 826 C CA . ARG A 1 107 ? -22.035 7.075 -35.760 1.00 53.44 107 ARG A CA 1
ATOM 827 C C . ARG A 1 107 ? -21.681 8.146 -36.784 1.00 53.44 107 ARG A C 1
ATOM 829 O O . ARG A 1 107 ? -20.704 8.886 -36.550 1.00 53.44 107 ARG A O 1
#

Radius of gyration: 19.8 Å; Cα contacts (8 Å, |Δi|>4): 49; chains: 1; bounding box: 69×29×53 Å

Organism: NCBI:txid1927959

Secondary structure (DSSP, 8-state):
--------------S---PPPPHHHHHHHHHHHHHHHHHHHHHSTTHHHHHHHHHHHHHHHTTS-GGGHHHHHHHHHHHHHTTTPPPPHHHHHHHHTT---------

Solvent-accessible surface area (backbone atoms only — not comparable to full-atom values): 6862 Å² total; per-residue (Å²): 135,82,87,81,82,77,79,81,84,88,88,77,76,100,61,96,68,82,74,58,57,50,73,68,55,49,52,51,53,50,51,52,54,40,68,40,45,69,57,40,51,71,75,32,61,71,69,57,28,52,53,58,51,47,54,55,52,48,59,54,58,74,42,46,51,76,91,46,46,66,59,52,53,51,52,56,49,50,42,36,48,77,69,75,42,81,76,64,65,72,58,56,50,64,69,58,63,82,72,80,78,74,83,82,76,89,134

Nearest PDB structures (foldseek):
  2awi-assembly1_F  TM=5.292E-01  e=4.213E+00  Enterococcus faecalis
  2grm-assembly1_A  TM=4.756E-01  e=5.540E+00  Enterococcus faecalis
  2axv-assembly1_D  TM=5.328E-01  e=9.580E+00  Enterococcus faecalis

Mean predicted aligned error: 13.14 Å

Foldseek 3Di:
DDDDPDDDDDDDDPDPPLPADDPVRLVVLLVVLLVCLVVLCVPPNDPSSVVVSVVSLVVSLVRHDPVCNLVSLVSSQVSCVVVVHDDDVVSVCVSVVPPPPPDDDDD